Protein AF-A0A7J6RE70-F1 (afdb_monomer_lite)

Foldseek 3Di:
DPDDDDDPVVVVVVVVVDDPPVPDDDPLLVVLVVLLVLLLVQLLQVLLCVLPVDDGDRPDPVLVVLLVVVVPDPDDDPDPGSNVLSSVLSNCLLVLNLVSNLVSPVPDPSVVVDDPPVSVVSSLSSLVSSLSSVVSVVSNPDPDDDPVVSVVVSD

InterPro domains:
  IPR008905 Eukaryotic translation initiation factor 3 subunit C, N-terminal domain [PF05470] (3-50)
  IPR027516 Eukaryotic translation initiation factor 3 subunit C [PTHR13937] (3-154)

Organism: Perkinsus olseni (NCBI:txid32597)

pLDDT: mean 87.28, std 9.0, range [40.38, 95.81]

Sequence (155 aa):
MRGEEKTPEQEKAERRRRLPYHMHMNLELVETAHMICGVLLEVTQMAYHRATGANSPLVNRVVRRSLELMDRQTFLGPPESGRDSVLFAGKAALSADVDRAVALIQSLKIWDQLPTGVLPLIEEGMRETCLQVALYRSMLTHTSVNSEQLSQHYK

Structure (mmCIF, N/CA/C/O backbone):
data_AF-A0A7J6RE70-F1
#
_entry.id   AF-A0A7J6RE70-F1
#
loop_
_atom_site.group_PDB
_atom_site.id
_atom_site.type_symbol
_atom_site.label_atom_id
_atom_site.label_alt_id
_atom_site.label_comp_id
_atom_site.label_asym_id
_atom_site.label_entity_id
_atom_site.label_seq_id
_atom_site.pdbx_PDB_ins_code
_atom_site.Cartn_x
_atom_site.Cartn_y
_atom_site.Cartn_z
_atom_site.occupancy
_atom_site.B_iso_or_equiv
_atom_site.auth_seq_id
_atom_site.auth_comp_id
_atom_site.auth_asym_id
_atom_site.auth_atom_id
_atom_site.pdbx_PDB_model_num
ATOM 1 N N . MET A 1 1 ? 4.845 19.754 25.966 1.00 40.38 1 MET A N 1
ATOM 2 C CA . MET A 1 1 ? 4.047 19.815 27.207 1.00 40.38 1 MET A CA 1
ATOM 3 C C . MET A 1 1 ? 3.338 18.478 27.351 1.00 40.38 1 MET A C 1
ATOM 5 O O . MET A 1 1 ? 2.504 18.161 26.514 1.00 40.38 1 MET A O 1
ATOM 9 N N . ARG A 1 2 ? 3.782 17.635 28.295 1.00 47.66 2 ARG A N 1
ATOM 10 C CA . ARG A 1 2 ? 3.077 16.395 28.671 1.00 47.66 2 ARG A CA 1
ATOM 11 C C . ARG A 1 2 ? 1.777 16.819 29.359 1.00 47.66 2 ARG A C 1
ATOM 13 O O . ARG A 1 2 ? 1.815 17.774 30.126 1.00 47.66 2 ARG A O 1
ATOM 20 N N . GLY A 1 3 ? 0.668 16.188 28.982 1.00 54.94 3 GLY A N 1
ATOM 21 C CA . GLY A 1 3 ? -0.680 16.616 29.344 1.00 54.94 3 GLY A CA 1
ATOM 22 C C . GLY A 1 3 ? -0.881 16.731 30.849 1.00 54.94 3 GLY A C 1
ATOM 23 O O . GLY A 1 3 ? -0.459 15.854 31.597 1.00 54.94 3 GLY A O 1
ATOM 24 N N . GLU A 1 4 ? -1.533 17.813 31.263 1.00 67.81 4 GLU A N 1
ATOM 25 C CA . GLU A 1 4 ? -2.227 17.853 32.546 1.00 67.81 4 GLU A CA 1
ATOM 26 C C . GLU A 1 4 ? -3.202 16.669 32.586 1.00 67.81 4 GLU A C 1
ATOM 28 O O . GLU A 1 4 ? -3.943 16.432 31.624 1.00 67.81 4 GLU A O 1
ATOM 33 N N . GLU A 1 5 ? -3.153 15.881 33.660 1.00 69.50 5 GLU A N 1
ATOM 34 C CA . GLU A 1 5 ? -4.129 14.820 33.890 1.00 69.50 5 GLU A CA 1
ATOM 35 C C . GLU A 1 5 ? -5.523 15.451 33.913 1.00 69.50 5 GLU A C 1
ATOM 37 O O . GLU A 1 5 ? -5.791 16.388 34.670 1.00 69.50 5 GLU A O 1
ATOM 42 N N . LYS A 1 6 ? -6.399 14.979 33.020 1.00 73.06 6 LYS A N 1
ATOM 43 C CA . LYS A 1 6 ? -7.762 15.496 32.909 1.00 73.06 6 LYS A CA 1
ATOM 44 C C . LYS A 1 6 ? -8.461 15.302 34.245 1.00 73.06 6 LYS A C 1
ATOM 46 O O . LYS A 1 6 ? -8.390 14.234 34.849 1.00 73.06 6 LYS A O 1
ATOM 51 N N . THR A 1 7 ? -9.175 16.325 34.692 1.00 82.25 7 THR A N 1
ATOM 52 C CA . THR A 1 7 ? -9.982 16.191 35.907 1.00 82.25 7 THR A CA 1
ATOM 53 C C . THR A 1 7 ? -11.061 15.113 35.702 1.00 82.25 7 THR A C 1
ATOM 55 O O . THR A 1 7 ? -11.583 14.960 34.592 1.00 82.25 7 THR A O 1
ATOM 58 N N . PRO A 1 8 ? -11.458 14.372 36.752 1.00 81.88 8 PRO A N 1
ATOM 59 C CA . PRO A 1 8 ? -12.441 13.288 36.638 1.00 81.88 8 PRO A CA 1
ATOM 60 C C . PRO A 1 8 ? -13.803 13.760 36.094 1.00 81.88 8 PRO A C 1
ATOM 62 O O . PRO A 1 8 ? -14.548 12.994 35.477 1.00 81.88 8 PRO A O 1
ATOM 65 N N . GLU A 1 9 ? -14.131 15.042 36.272 1.00 83.12 9 GLU A N 1
ATOM 66 C CA . GLU A 1 9 ? -15.322 15.669 35.694 1.00 83.12 9 GLU A CA 1
ATOM 67 C C . GLU A 1 9 ? -15.227 15.822 34.169 1.00 83.12 9 GLU A C 1
ATOM 69 O O . GLU A 1 9 ? -16.205 15.557 33.461 1.00 83.12 9 GLU A O 1
ATOM 74 N N . GLN A 1 10 ? -14.046 16.175 33.648 1.00 83.06 10 GLN A N 1
ATOM 75 C CA . GLN A 1 10 ? -13.787 16.281 32.210 1.00 83.06 10 GLN A CA 1
ATOM 76 C C . GLN A 1 10 ? -13.858 14.910 31.529 1.00 83.06 10 GLN A C 1
ATOM 78 O O . GLN A 1 10 ? -14.496 14.783 30.484 1.00 83.06 10 GLN A O 1
ATOM 83 N N . GLU A 1 11 ? -13.305 13.857 32.137 1.00 84.25 11 GLU A N 1
ATOM 84 C CA . GLU A 1 11 ? -13.402 12.495 31.591 1.00 84.25 11 GLU A CA 1
ATOM 85 C C . GLU A 1 11 ? -14.851 11.988 31.544 1.00 84.25 11 GLU A C 1
ATOM 87 O O . GLU A 1 11 ? -15.286 11.383 30.556 1.00 84.25 11 GLU A O 1
ATOM 92 N N . LYS A 1 12 ? -15.641 12.274 32.588 1.00 86.19 12 LYS A N 1
ATOM 93 C CA . LYS A 1 12 ? -17.065 11.913 32.646 1.00 86.19 12 LYS A CA 1
ATOM 94 C C . LYS A 1 12 ? -17.875 12.657 31.585 1.00 86.19 12 LYS A C 1
ATOM 96 O O . LYS A 1 12 ? -18.776 12.067 30.984 1.00 86.19 12 LYS A O 1
ATOM 101 N N . ALA A 1 13 ? -17.553 13.924 31.329 1.00 86.25 13 ALA A N 1
ATOM 102 C CA . ALA A 1 13 ? -18.167 14.710 30.264 1.00 86.25 13 ALA A CA 1
ATOM 103 C C . ALA A 1 13 ? -17.778 14.202 28.863 1.00 86.25 13 ALA A C 1
ATOM 105 O O . ALA A 1 13 ? -18.651 14.065 28.008 1.00 86.25 13 ALA A O 1
ATOM 106 N N . GLU A 1 14 ? -16.510 13.852 28.626 1.00 86.31 14 GLU A N 1
ATOM 107 C CA . GLU A 1 14 ? -16.053 13.271 27.355 1.00 86.31 14 GLU A CA 1
ATOM 108 C C . GLU A 1 14 ? -16.695 11.911 27.081 1.00 86.31 14 GLU A C 1
ATOM 110 O O . GLU A 1 14 ? -17.146 11.652 25.966 1.00 86.31 14 GLU A O 1
ATOM 115 N N . ARG A 1 15 ? -16.814 11.051 28.100 1.00 84.00 15 ARG A N 1
ATOM 116 C CA . ARG A 1 15 ? -17.464 9.740 27.965 1.00 84.00 15 ARG A CA 1
ATOM 117 C C . ARG A 1 15 ? -18.940 9.862 27.579 1.00 84.00 15 ARG A C 1
ATOM 119 O O . ARG A 1 15 ? -19.418 9.034 26.813 1.00 84.00 15 ARG A O 1
ATOM 126 N N . ARG A 1 16 ? -19.638 10.904 28.051 1.00 86.25 16 ARG A N 1
ATOM 127 C CA . ARG A 1 16 ? -21.031 11.209 27.666 1.00 86.25 16 ARG A CA 1
ATOM 128 C C . ARG A 1 16 ? -21.179 11.671 26.213 1.00 86.25 16 ARG A C 1
ATOM 130 O O . ARG A 1 16 ? -22.273 11.567 25.676 1.00 86.25 16 ARG A O 1
ATOM 137 N N . ARG A 1 17 ? -20.110 12.180 25.586 1.00 89.38 17 ARG A N 1
ATOM 138 C CA . ARG A 1 17 ? -20.100 12.615 24.175 1.00 89.38 17 ARG A CA 1
ATOM 139 C C . ARG A 1 17 ? -19.714 11.499 23.198 1.0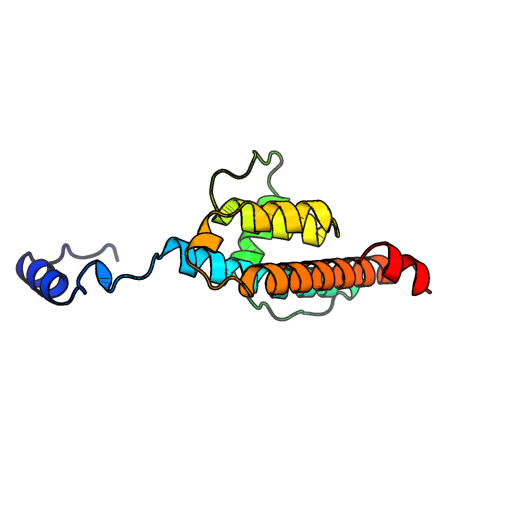0 89.38 17 ARG A C 1
ATOM 141 O O . ARG A 1 17 ? -19.733 11.727 21.993 1.00 89.38 17 ARG A O 1
ATOM 148 N N . ARG A 1 18 ? -19.328 10.318 23.692 1.00 87.62 18 ARG A N 1
ATOM 149 C CA . ARG A 1 18 ? -18.996 9.171 22.837 1.00 87.62 18 ARG A CA 1
ATOM 150 C C . ARG A 1 18 ? -20.267 8.579 22.242 1.00 87.62 18 ARG A C 1
ATOM 152 O O . ARG A 1 18 ? -21.301 8.524 22.904 1.00 87.62 18 ARG A O 1
ATOM 159 N N . LEU A 1 19 ? -20.163 8.122 21.001 1.00 88.06 19 LEU A N 1
ATOM 160 C CA . LEU A 1 19 ? -21.254 7.428 20.337 1.00 88.06 19 LEU A CA 1
ATOM 161 C C . LEU A 1 19 ? -21.461 6.026 20.951 1.00 88.06 19 LEU A C 1
ATOM 163 O O . LEU A 1 19 ? -20.560 5.470 21.584 1.00 88.06 19 LEU A O 1
ATOM 167 N N . PRO A 1 20 ? -22.658 5.442 20.806 1.00 89.56 20 PRO A N 1
ATOM 168 C CA . PRO A 1 20 ? -22.879 4.026 21.072 1.00 89.56 20 PRO A CA 1
ATOM 169 C C . PRO A 1 20 ? -22.079 3.128 20.114 1.00 89.56 20 PRO A C 1
ATOM 171 O O . PRO A 1 20 ? -21.847 3.486 18.962 1.00 89.56 20 PRO A O 1
ATOM 174 N N . TYR A 1 21 ? -21.730 1.913 20.552 1.00 84.25 21 TYR A N 1
ATOM 175 C CA . TYR A 1 21 ? -20.859 1.001 19.790 1.00 84.25 21 TYR A CA 1
ATOM 176 C C . TYR A 1 21 ? -21.360 0.633 18.389 1.00 84.25 21 TYR A C 1
ATOM 178 O O . TYR A 1 21 ? -20.549 0.494 17.483 1.00 84.25 21 TYR A O 1
ATOM 186 N N . HIS A 1 22 ? -22.671 0.514 18.179 1.00 87.62 22 HIS A N 1
ATOM 187 C CA . HIS A 1 22 ? -23.241 0.204 16.861 1.00 87.62 22 HIS A CA 1
ATOM 188 C C . HIS A 1 22 ? -23.150 1.375 15.864 1.00 87.62 22 HIS A C 1
ATOM 190 O O . HIS A 1 22 ? -23.453 1.200 14.691 1.00 87.62 22 HIS A O 1
ATOM 196 N N . MET A 1 23 ? -22.744 2.562 16.324 1.00 86.69 23 MET A N 1
ATOM 197 C CA . MET A 1 23 ? -22.444 3.722 15.480 1.00 86.69 23 MET A CA 1
ATOM 198 C C . MET A 1 23 ? -20.936 3.913 15.271 1.00 86.69 23 MET A C 1
ATOM 200 O O . MET A 1 23 ? -20.527 4.834 14.565 1.00 86.69 23 MET A O 1
ATOM 204 N N . HIS A 1 24 ? -20.093 3.094 15.906 1.00 88.62 24 HIS A N 1
ATOM 205 C CA . HIS A 1 24 ? -18.652 3.175 15.716 1.00 88.62 24 HIS A CA 1
ATOM 206 C C . HIS A 1 24 ? -18.255 2.549 14.383 1.00 88.62 24 HIS A C 1
ATOM 208 O O . HIS A 1 24 ? -18.657 1.436 14.054 1.00 88.62 24 HIS A O 1
ATOM 214 N N . MET A 1 25 ? -17.406 3.257 13.646 1.00 87.00 25 MET A N 1
ATOM 215 C CA . MET A 1 25 ? -16.699 2.703 12.501 1.00 87.00 25 MET A CA 1
ATOM 216 C C . MET A 1 25 ? -15.422 2.015 12.987 1.00 87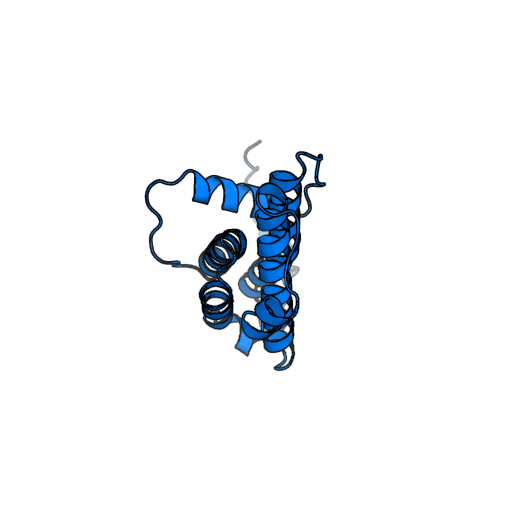.00 25 MET A C 1
ATOM 218 O O . MET A 1 25 ? -14.764 2.503 13.909 1.00 87.00 25 MET A O 1
ATOM 222 N N . ASN A 1 26 ? -15.062 0.892 12.367 1.00 88.62 26 ASN A N 1
ATOM 223 C CA . ASN A 1 26 ? -13.792 0.238 12.647 1.00 88.62 26 ASN A CA 1
ATOM 224 C C . ASN A 1 26 ? -12.632 1.169 12.246 1.00 88.62 26 ASN A C 1
ATOM 226 O O . ASN A 1 26 ? -12.503 1.533 11.079 1.00 88.62 26 ASN A O 1
ATOM 230 N N . LEU A 1 27 ? -11.794 1.570 13.205 1.00 90.06 27 LEU A N 1
ATOM 231 C CA . LEU A 1 27 ? -10.679 2.480 12.931 1.00 90.06 27 LEU A CA 1
ATOM 232 C C . LEU A 1 27 ? -9.603 1.814 12.061 1.00 90.06 27 LEU A C 1
ATOM 234 O O . LEU A 1 27 ? -9.036 2.472 11.194 1.00 90.06 27 LEU A O 1
ATOM 238 N N . GLU A 1 28 ? -9.379 0.509 12.241 1.00 89.19 28 GLU A N 1
ATOM 239 C CA . GLU A 1 28 ? -8.425 -0.264 11.438 1.00 89.19 28 GLU A CA 1
ATOM 240 C C . GLU A 1 28 ? -8.839 -0.295 9.961 1.00 89.19 28 GLU A C 1
ATOM 242 O O . GLU A 1 28 ? -7.992 -0.177 9.076 1.00 89.19 28 GLU A O 1
ATOM 247 N N . LEU A 1 29 ? -10.147 -0.371 9.687 1.00 91.00 29 LEU A N 1
ATOM 248 C CA . LEU A 1 29 ? -10.692 -0.278 8.331 1.00 91.00 29 LEU A CA 1
ATOM 249 C C . LEU A 1 29 ? -10.344 1.073 7.695 1.00 91.00 29 LEU A C 1
ATOM 251 O O . LEU A 1 29 ? -9.839 1.111 6.576 1.00 91.00 29 LEU A O 1
ATOM 255 N N . VAL A 1 30 ? -10.592 2.173 8.411 1.00 92.19 30 VAL A N 1
ATOM 256 C CA . VAL A 1 30 ? -10.340 3.533 7.907 1.00 92.19 30 VAL A CA 1
ATOM 257 C C . VAL A 1 30 ? -8.852 3.760 7.659 1.00 92.19 30 VAL A C 1
ATOM 259 O O . VAL A 1 30 ? -8.476 4.300 6.619 1.00 92.19 30 VAL A O 1
ATOM 262 N N . GLU A 1 31 ? -7.998 3.332 8.587 1.00 91.88 31 GLU A N 1
ATOM 263 C CA . GLU A 1 31 ? -6.548 3.461 8.450 1.00 91.88 31 GLU A CA 1
ATOM 264 C C . GLU A 1 31 ? -6.025 2.633 7.271 1.00 91.88 31 GLU A C 1
ATOM 266 O O . GLU A 1 31 ? -5.283 3.146 6.432 1.00 91.88 31 GLU A O 1
ATOM 271 N N . THR A 1 32 ? -6.467 1.379 7.151 1.00 92.12 32 THR A N 1
ATOM 272 C CA . THR A 1 32 ? -6.058 0.493 6.054 1.00 92.12 32 THR A CA 1
ATOM 273 C C . THR A 1 32 ? -6.527 1.034 4.706 1.00 92.12 32 THR A C 1
ATOM 275 O O . THR A 1 32 ? -5.724 1.128 3.780 1.00 92.12 32 THR A O 1
ATOM 278 N N . ALA A 1 33 ? -7.777 1.495 4.603 1.00 92.56 33 ALA A N 1
ATOM 279 C CA . ALA A 1 33 ? -8.296 2.126 3.391 1.00 92.56 33 ALA A CA 1
ATOM 280 C C . ALA A 1 33 ? -7.503 3.390 3.014 1.00 92.56 33 ALA A C 1
ATOM 282 O O . ALA A 1 33 ? -7.117 3.560 1.857 1.00 92.56 33 ALA A O 1
ATOM 283 N N . HIS A 1 34 ? -7.194 4.249 3.991 1.00 93.00 34 HIS A N 1
ATOM 284 C CA . HIS A 1 34 ? -6.374 5.439 3.765 1.00 93.00 34 HIS A CA 1
ATOM 285 C C . HIS A 1 34 ? -4.985 5.082 3.219 1.00 93.00 34 HIS A C 1
ATOM 287 O O . HIS A 1 34 ? -4.493 5.734 2.296 1.00 93.00 34 HIS A O 1
ATOM 293 N N . MET A 1 35 ? -4.353 4.040 3.760 1.00 93.94 35 MET A N 1
ATOM 294 C CA . MET A 1 35 ? -3.035 3.612 3.302 1.00 93.94 35 MET A CA 1
ATOM 295 C C . MET A 1 35 ? -3.062 2.935 1.940 1.00 93.94 35 MET A C 1
ATOM 297 O O . MET A 1 35 ? -2.128 3.158 1.183 1.00 93.94 35 MET A O 1
ATOM 301 N N . ILE A 1 36 ? -4.102 2.171 1.594 1.00 94.81 36 ILE A N 1
ATOM 302 C CA . ILE A 1 36 ? -4.253 1.593 0.248 1.00 94.81 36 ILE A CA 1
ATOM 303 C C . ILE A 1 36 ? -4.283 2.716 -0.793 1.00 94.81 36 ILE A C 1
ATOM 305 O O . ILE A 1 36 ? -3.474 2.721 -1.721 1.00 94.81 36 ILE A O 1
ATOM 309 N N . CYS A 1 37 ? -5.142 3.722 -0.594 1.00 94.00 37 CYS A N 1
ATOM 310 C CA . CYS A 1 37 ? -5.193 4.897 -1.466 1.00 94.00 37 CYS A CA 1
ATOM 311 C C . CYS A 1 37 ? -3.851 5.644 -1.490 1.00 94.00 37 CYS A C 1
ATOM 313 O O . CYS A 1 37 ? -3.393 6.087 -2.542 1.00 94.00 37 CYS A O 1
ATOM 315 N N . GLY A 1 38 ? -3.202 5.764 -0.329 1.00 95.00 38 GLY A N 1
ATOM 316 C CA . GLY A 1 38 ? -1.875 6.356 -0.217 1.00 95.00 38 GLY A CA 1
ATOM 317 C C . GLY A 1 38 ? -0.811 5.589 -1.004 1.00 95.00 38 GLY A C 1
ATOM 318 O O . GLY A 1 38 ? 0.013 6.221 -1.648 1.00 95.00 38 GLY A O 1
ATOM 319 N N . VAL A 1 39 ? -0.833 4.255 -0.998 1.00 95.12 39 VAL A N 1
ATOM 320 C CA . VAL A 1 39 ? 0.107 3.407 -1.744 1.00 95.12 39 VAL A CA 1
ATOM 321 C C . VAL A 1 39 ? -0.092 3.562 -3.247 1.00 95.12 39 VAL A C 1
ATOM 323 O O . VAL A 1 39 ? 0.888 3.827 -3.938 1.00 95.12 39 VAL A O 1
ATOM 326 N N . LEU A 1 40 ? -1.330 3.474 -3.741 1.00 94.50 40 LEU A N 1
ATOM 327 C CA . LEU A 1 40 ? -1.647 3.636 -5.168 1.00 94.50 40 LEU A CA 1
ATOM 328 C C . LEU A 1 40 ? -1.101 4.957 -5.730 1.00 94.50 40 LEU A C 1
ATOM 330 O O . LEU A 1 40 ? -0.448 4.993 -6.772 1.00 94.50 40 LEU A O 1
ATOM 334 N N . LEU A 1 41 ? -1.316 6.053 -5.000 1.00 93.31 41 LEU A N 1
ATOM 335 C CA . LEU A 1 41 ? -0.873 7.378 -5.428 1.00 93.31 41 LEU A CA 1
ATOM 336 C C . LEU A 1 41 ? 0.621 7.604 -5.200 1.00 93.31 41 LEU A C 1
ATOM 338 O O . LEU A 1 41 ? 1.291 8.184 -6.046 1.00 93.31 41 LEU A O 1
ATOM 342 N N . GLU A 1 42 ? 1.164 7.184 -4.059 1.00 93.31 42 GLU A N 1
ATOM 343 C CA . GLU A 1 42 ? 2.545 7.514 -3.722 1.00 93.31 42 GLU A CA 1
ATOM 344 C C . GLU A 1 42 ? 3.526 6.688 -4.553 1.00 93.31 42 GLU A C 1
ATOM 346 O O . GLU A 1 42 ? 4.493 7.251 -5.053 1.00 93.31 42 GLU A O 1
ATOM 351 N N . VAL A 1 43 ? 3.280 5.387 -4.756 1.00 93.69 43 VAL A N 1
ATOM 352 C CA . VAL A 1 43 ? 4.191 4.471 -5.470 1.00 93.69 43 VAL A CA 1
ATOM 353 C C . VAL A 1 43 ? 4.467 4.935 -6.902 1.00 93.69 43 VAL A C 1
ATOM 355 O O . VAL A 1 43 ? 5.630 4.981 -7.316 1.00 93.69 43 VAL A O 1
ATOM 358 N N . THR A 1 44 ? 3.427 5.333 -7.636 1.00 92.00 44 THR A N 1
ATOM 359 C CA . THR A 1 44 ? 3.546 5.861 -9.006 1.00 92.00 44 THR A CA 1
ATOM 360 C C . THR A 1 44 ? 4.395 7.132 -9.031 1.00 92.00 44 THR A C 1
ATOM 362 O O . THR A 1 44 ? 5.331 7.245 -9.824 1.00 92.00 44 THR A O 1
ATOM 365 N N . GLN A 1 45 ? 4.158 8.042 -8.084 1.00 91.88 45 GLN A N 1
ATOM 366 C CA . GLN A 1 45 ? 4.928 9.273 -7.913 1.00 91.88 45 GLN A CA 1
ATOM 367 C C . GLN A 1 45 ? 6.385 9.012 -7.499 1.00 91.88 45 GLN A C 1
ATOM 369 O O . GLN A 1 45 ? 7.303 9.680 -7.982 1.00 91.88 45 GLN A O 1
ATOM 374 N N . MET A 1 46 ? 6.650 8.014 -6.644 1.00 91.56 46 MET A N 1
ATOM 375 C CA . MET A 1 46 ? 8.024 7.614 -6.309 1.00 91.56 46 MET A CA 1
ATOM 376 C C . MET A 1 46 ? 8.764 7.112 -7.549 1.00 91.56 46 MET A C 1
ATOM 378 O O . MET A 1 46 ? 9.923 7.474 -7.757 1.00 91.56 46 MET A O 1
ATOM 382 N N . ALA A 1 47 ? 8.114 6.275 -8.359 1.00 91.31 47 ALA A N 1
ATOM 383 C CA . ALA A 1 47 ? 8.700 5.726 -9.574 1.00 91.31 47 ALA A CA 1
ATOM 384 C C . ALA A 1 47 ? 8.967 6.817 -10.619 1.00 91.31 47 ALA A C 1
ATOM 386 O O . ALA A 1 47 ? 10.069 6.874 -11.164 1.00 91.31 47 ALA A O 1
ATOM 387 N N . TYR A 1 48 ? 8.020 7.736 -10.822 1.00 90.94 48 TYR A N 1
ATOM 388 C CA . TYR A 1 48 ? 8.190 8.884 -11.710 1.00 90.94 48 TYR A CA 1
ATOM 389 C C . TYR A 1 48 ? 9.371 9.773 -11.293 1.00 90.94 48 TYR A C 1
ATOM 391 O O . TYR A 1 48 ? 10.222 10.105 -12.121 1.00 90.94 48 TYR A O 1
ATOM 399 N N . HIS A 1 49 ? 9.477 10.103 -10.000 1.00 90.44 49 HIS A N 1
ATOM 400 C CA . HIS A 1 49 ? 10.610 10.860 -9.460 1.00 90.44 49 HIS A CA 1
ATOM 401 C C . HIS A 1 49 ? 11.942 10.133 -9.691 1.00 90.44 49 HIS A C 1
ATOM 403 O O . HIS A 1 49 ? 12.933 10.756 -10.063 1.00 90.44 49 HIS A O 1
ATOM 409 N N . ARG A 1 50 ? 11.993 8.810 -9.476 1.00 88.88 50 ARG A N 1
ATOM 410 C CA . ARG A 1 50 ? 13.204 8.001 -9.718 1.00 88.88 50 ARG A CA 1
ATOM 411 C C . ARG A 1 50 ? 13.610 7.993 -11.196 1.00 88.88 50 ARG A C 1
ATOM 413 O O . ARG A 1 50 ? 14.802 7.964 -11.477 1.00 88.88 50 ARG A O 1
ATOM 420 N N . ALA A 1 51 ? 12.645 8.023 -12.113 1.00 88.06 51 ALA A N 1
ATOM 421 C CA . ALA A 1 51 ? 12.896 8.000 -13.551 1.00 88.06 51 ALA A CA 1
ATOM 422 C C . ALA A 1 51 ? 13.311 9.362 -14.129 1.00 88.06 51 ALA A C 1
ATOM 424 O O . ALA A 1 51 ? 14.183 9.432 -14.986 1.00 88.06 51 ALA A O 1
ATOM 425 N N . THR A 1 52 ? 12.689 10.449 -13.675 1.00 87.31 52 THR A N 1
ATOM 426 C CA . THR A 1 52 ? 12.871 11.783 -14.277 1.00 87.31 52 THR A CA 1
ATOM 427 C C . THR A 1 52 ? 13.779 12.708 -13.473 1.00 87.31 52 THR A C 1
ATOM 429 O O . THR A 1 52 ? 14.249 13.712 -14.002 1.00 87.31 52 THR A O 1
ATOM 432 N N . GLY A 1 53 ? 14.003 12.418 -12.188 1.00 83.25 53 GLY A N 1
ATOM 433 C CA . GLY A 1 53 ? 14.677 13.332 -11.263 1.00 83.25 53 GLY A CA 1
ATOM 434 C C . GLY A 1 53 ? 13.883 14.611 -10.967 1.00 83.25 53 GLY A C 1
ATOM 435 O O . GLY A 1 53 ? 14.399 15.507 -10.301 1.00 83.25 53 GLY A O 1
ATOM 436 N N . ALA A 1 54 ? 12.644 14.723 -11.458 1.00 84.69 54 ALA A N 1
ATOM 437 C CA . ALA A 1 54 ? 11.790 15.872 -11.206 1.00 84.69 54 ALA A CA 1
ATOM 438 C C . ALA A 1 54 ? 11.264 15.849 -9.767 1.00 84.69 54 ALA A C 1
ATOM 440 O O . ALA A 1 54 ? 10.933 14.789 -9.231 1.00 84.69 54 ALA A O 1
ATOM 441 N N . ASN A 1 55 ? 11.110 17.032 -9.166 1.00 76.31 55 ASN A N 1
ATOM 442 C CA . ASN A 1 55 ? 10.444 17.173 -7.875 1.00 76.31 55 ASN A CA 1
ATOM 443 C C . ASN A 1 55 ? 8.979 16.740 -8.005 1.00 76.31 55 ASN A C 1
ATOM 445 O O . ASN A 1 55 ? 8.133 17.486 -8.496 1.00 76.31 55 ASN A O 1
ATOM 449 N N . SER A 1 56 ? 8.688 15.525 -7.556 1.00 73.81 56 SER A N 1
ATOM 450 C CA . SER A 1 56 ? 7.329 15.021 -7.438 1.00 73.81 56 SER A CA 1
ATOM 451 C C . SER A 1 56 ? 6.693 15.561 -6.159 1.00 73.81 56 SER A C 1
ATOM 453 O O . SER A 1 56 ? 7.340 15.527 -5.106 1.00 73.81 56 SER A O 1
ATOM 455 N N . PRO A 1 57 ? 5.429 16.014 -6.198 1.00 78.44 57 PRO A N 1
ATOM 456 C CA . PRO A 1 57 ? 4.715 16.367 -4.983 1.00 78.44 57 PRO A CA 1
ATOM 457 C C . PRO A 1 57 ? 4.614 15.147 -4.059 1.00 78.44 57 PRO A C 1
ATOM 459 O O . PRO A 1 57 ? 4.393 14.021 -4.507 1.00 78.44 57 PRO A O 1
ATOM 462 N N . LEU A 1 58 ? 4.791 15.386 -2.761 1.00 83.69 58 LEU A N 1
ATOM 463 C CA . LEU A 1 58 ? 4.551 14.398 -1.715 1.00 83.69 58 LEU A CA 1
ATOM 464 C C . LEU A 1 58 ? 3.040 14.318 -1.471 1.00 83.69 58 LEU A C 1
ATOM 466 O O . LEU A 1 58 ? 2.468 15.276 -0.949 1.00 83.69 58 LEU A O 1
ATOM 470 N N . VAL A 1 59 ? 2.402 13.203 -1.831 1.00 85.62 59 VAL A N 1
ATOM 471 C CA . VAL A 1 59 ? 0.944 13.049 -1.702 1.00 85.62 59 VAL A CA 1
ATOM 472 C C . VAL A 1 59 ? 0.600 12.535 -0.307 1.00 85.62 59 VAL A C 1
ATOM 474 O O . VAL A 1 59 ? -0.175 13.153 0.421 1.00 85.62 59 VAL A O 1
ATOM 477 N N . ASN A 1 60 ? 1.229 11.437 0.110 1.00 88.44 60 ASN A N 1
ATOM 478 C CA . ASN A 1 60 ? 1.050 10.838 1.422 1.00 88.44 60 ASN A CA 1
ATOM 479 C C . ASN A 1 60 ? 2.393 10.678 2.146 1.00 88.44 60 ASN A C 1
ATOM 481 O O . ASN A 1 60 ? 3.153 9.728 1.941 1.00 88.44 60 ASN A O 1
ATOM 485 N N . ARG A 1 61 ? 2.661 11.603 3.077 1.00 89.81 61 ARG A N 1
ATOM 486 C CA . ARG A 1 61 ? 3.897 11.622 3.874 1.00 89.81 61 ARG A CA 1
ATOM 487 C C . ARG A 1 61 ? 4.099 10.360 4.710 1.00 89.81 61 ARG A C 1
ATOM 489 O O . ARG A 1 61 ? 5.245 9.965 4.925 1.00 89.81 61 ARG A O 1
ATOM 496 N N . VAL A 1 62 ? 3.018 9.769 5.219 1.00 90.75 62 VAL A N 1
ATOM 497 C CA . VAL A 1 62 ? 3.092 8.590 6.089 1.00 90.75 62 VAL A CA 1
ATOM 498 C C . VAL A 1 62 ? 3.536 7.388 5.268 1.00 90.75 62 VAL A C 1
ATOM 500 O O . VAL A 1 62 ? 4.533 6.761 5.612 1.00 90.75 62 VAL A O 1
ATOM 503 N N . VAL A 1 63 ? 2.868 7.132 4.141 1.00 92.62 63 VAL A N 1
ATOM 504 C CA . VAL A 1 63 ? 3.200 6.012 3.250 1.00 92.62 63 VAL A CA 1
ATOM 505 C C . VAL A 1 63 ? 4.610 6.159 2.679 1.00 92.62 63 VAL A C 1
ATOM 507 O O . VAL A 1 63 ? 5.396 5.219 2.793 1.00 92.62 63 VAL A O 1
ATOM 510 N N . ARG A 1 64 ? 4.984 7.343 2.166 1.00 91.88 64 ARG A N 1
ATOM 511 C CA . ARG A 1 64 ? 6.344 7.606 1.656 1.00 91.88 64 ARG A CA 1
ATOM 512 C C . ARG A 1 64 ? 7.406 7.269 2.698 1.00 91.88 64 ARG A C 1
ATOM 514 O O . ARG A 1 64 ? 8.327 6.506 2.420 1.00 91.88 64 ARG A O 1
ATOM 521 N N . ARG A 1 65 ? 7.273 7.825 3.907 1.00 92.62 65 ARG A N 1
ATOM 522 C CA . ARG A 1 65 ? 8.248 7.613 4.983 1.00 92.62 65 ARG A CA 1
ATOM 523 C C . ARG A 1 65 ? 8.314 6.140 5.384 1.00 92.62 65 ARG A C 1
ATOM 525 O O . ARG A 1 65 ? 9.408 5.634 5.602 1.00 92.62 65 ARG A O 1
ATOM 532 N N . SER A 1 66 ? 7.177 5.458 5.488 1.00 92.50 66 SER A N 1
ATOM 533 C CA . SER A 1 66 ? 7.142 4.035 5.840 1.00 92.50 66 SER A CA 1
ATOM 534 C C . SER A 1 66 ? 7.829 3.163 4.785 1.00 92.50 66 SER A C 1
ATOM 536 O O . SER A 1 66 ? 8.631 2.305 5.147 1.00 92.50 66 SER A O 1
ATOM 538 N N . LEU A 1 67 ? 7.599 3.424 3.493 1.00 92.44 67 LEU A N 1
ATOM 539 C CA . LEU A 1 67 ? 8.272 2.717 2.397 1.00 92.44 67 LEU A CA 1
ATOM 540 C C . LEU A 1 67 ? 9.788 2.974 2.396 1.00 92.44 67 LEU A C 1
ATOM 542 O O . LEU A 1 67 ? 10.571 2.035 2.285 1.00 92.44 67 LEU A O 1
ATOM 546 N N . GLU A 1 68 ? 10.224 4.219 2.605 1.00 91.19 68 GLU A N 1
ATOM 547 C CA . GLU A 1 68 ? 11.651 4.557 2.726 1.00 91.19 68 GLU A CA 1
ATOM 548 C C . GLU A 1 68 ? 12.323 3.876 3.925 1.00 91.19 68 GLU A C 1
ATOM 550 O O . GLU A 1 68 ? 13.480 3.462 3.840 1.00 91.19 68 GLU A O 1
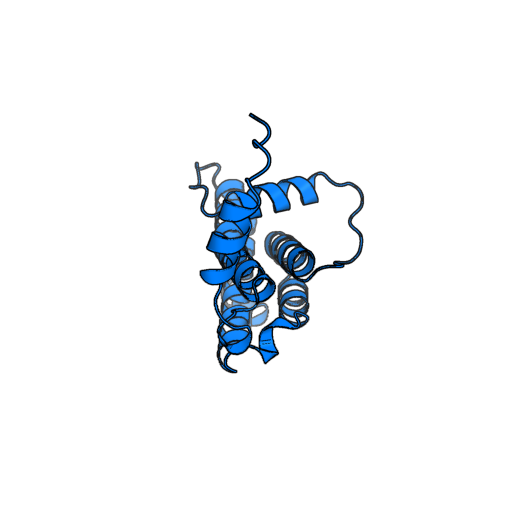ATOM 555 N N . LEU A 1 69 ? 11.617 3.757 5.053 1.00 91.81 69 LEU A N 1
ATOM 556 C CA . LEU A 1 69 ? 12.115 3.041 6.226 1.00 91.81 69 LEU A CA 1
ATOM 557 C C . LEU A 1 69 ? 12.248 1.542 5.943 1.00 91.81 69 LEU A C 1
ATOM 559 O O . LEU A 1 69 ? 13.279 0.963 6.278 1.00 91.81 69 LEU A O 1
ATOM 563 N N . MET A 1 70 ? 11.260 0.934 5.282 1.00 90.12 70 MET A N 1
ATOM 564 C CA . MET A 1 70 ? 11.324 -0.471 4.866 1.00 90.12 70 MET A CA 1
ATOM 565 C C . MET A 1 70 ? 12.442 -0.742 3.854 1.00 90.12 70 MET A C 1
ATOM 567 O O . MET A 1 70 ? 13.005 -1.832 3.847 1.00 90.12 70 MET A O 1
ATOM 571 N N . ASP A 1 71 ? 12.785 0.214 2.992 1.00 87.50 71 ASP A N 1
ATOM 572 C CA . ASP A 1 71 ? 13.916 0.075 2.064 1.00 87.50 71 ASP A CA 1
ATOM 573 C C . ASP A 1 71 ? 15.277 0.114 2.775 1.00 87.50 71 ASP A C 1
ATOM 575 O O . ASP A 1 71 ? 16.231 -0.500 2.304 1.00 87.50 71 ASP A O 1
ATOM 579 N N . ARG A 1 72 ? 15.376 0.788 3.928 1.00 89.25 72 ARG A N 1
ATOM 580 C CA . ARG A 1 72 ? 16.609 0.852 4.735 1.00 89.25 72 ARG A CA 1
ATOM 581 C C . ARG A 1 72 ? 16.800 -0.348 5.662 1.00 89.25 72 ARG A C 1
ATOM 583 O O . ARG A 1 72 ? 17.898 -0.539 6.182 1.00 89.25 72 ARG A O 1
ATOM 590 N N . GLN A 1 73 ? 15.750 -1.122 5.914 1.00 88.56 73 GLN A N 1
ATOM 591 C CA . GLN A 1 73 ? 15.821 -2.297 6.775 1.00 88.56 73 GLN A CA 1
ATOM 592 C C . GLN A 1 73 ? 16.474 -3.468 6.033 1.00 88.56 73 GLN A C 1
ATOM 594 O O . GLN A 1 73 ? 16.056 -3.843 4.941 1.00 88.56 73 GLN A O 1
ATOM 599 N N . THR A 1 74 ? 17.502 -4.062 6.644 1.00 81.56 74 THR A N 1
ATOM 600 C CA . THR A 1 74 ? 18.234 -5.215 6.089 1.00 81.56 74 THR A CA 1
ATOM 601 C C . THR A 1 74 ? 17.436 -6.513 6.164 1.00 81.56 74 THR A C 1
ATOM 603 O O . THR A 1 74 ? 17.628 -7.402 5.339 1.00 81.56 74 THR A O 1
ATOM 606 N N . PHE A 1 75 ? 16.532 -6.616 7.139 1.00 86.31 75 PHE A N 1
ATOM 607 C CA . PHE A 1 75 ? 15.633 -7.744 7.317 1.00 86.31 75 PHE A CA 1
ATOM 608 C C . PHE A 1 75 ? 14.195 -7.248 7.427 1.00 86.31 75 PHE A C 1
ATOM 610 O O . PHE A 1 75 ? 13.892 -6.350 8.211 1.00 86.31 75 PHE A O 1
ATOM 617 N N . LEU A 1 76 ? 13.321 -7.867 6.642 1.00 85.94 76 LEU A N 1
ATOM 618 C CA . LEU A 1 76 ? 11.887 -7.633 6.642 1.00 85.94 76 LEU A CA 1
ATOM 619 C C . LEU A 1 76 ? 11.208 -8.977 6.899 1.00 85.94 76 LEU A C 1
ATOM 621 O O . LEU A 1 76 ? 11.276 -9.872 6.057 1.00 85.94 76 LEU A O 1
ATOM 625 N N . GLY A 1 77 ? 10.599 -9.119 8.078 1.00 88.19 77 GLY A N 1
ATOM 626 C CA . GLY A 1 77 ? 9.767 -10.276 8.411 1.00 88.19 77 GLY A CA 1
ATOM 627 C C . GLY A 1 77 ? 8.473 -10.310 7.584 1.00 88.19 77 GLY A C 1
ATOM 628 O O . GLY A 1 77 ? 8.185 -9.358 6.862 1.00 88.19 77 GLY A O 1
ATOM 629 N N . PRO A 1 78 ? 7.683 -11.393 7.647 1.00 87.31 78 PRO A N 1
ATOM 630 C CA . PRO A 1 78 ? 6.360 -11.414 7.027 1.00 87.31 78 PRO A CA 1
ATOM 631 C C . PRO A 1 78 ? 5.441 -10.344 7.650 1.00 87.31 78 PRO A C 1
ATOM 633 O O . PRO A 1 78 ? 5.651 -9.958 8.800 1.00 87.31 78 PRO A O 1
ATOM 636 N N . PRO A 1 79 ? 4.426 -9.851 6.919 1.00 88.81 79 PRO A N 1
ATOM 637 C CA . PRO A 1 79 ? 3.514 -8.846 7.449 1.00 88.81 79 PRO A CA 1
ATOM 638 C C . PRO A 1 79 ? 2.667 -9.418 8.597 1.00 88.81 79 PRO A C 1
ATOM 640 O O . PRO A 1 79 ? 2.017 -10.450 8.443 1.00 88.81 79 PRO A O 1
ATOM 643 N N . GLU A 1 80 ? 2.663 -8.730 9.740 1.00 85.38 80 GLU A N 1
ATOM 644 C CA . GLU A 1 80 ? 1.920 -9.144 10.944 1.00 85.38 80 GLU A CA 1
ATOM 645 C C . GLU A 1 80 ? 0.597 -8.379 11.104 1.00 85.38 80 GLU A C 1
ATOM 647 O O . GLU A 1 80 ? -0.364 -8.889 11.680 1.00 85.38 80 GLU A O 1
ATOM 652 N N . SER A 1 81 ? 0.533 -7.158 10.564 1.00 88.25 81 SER A N 1
ATOM 653 C CA . SER A 1 81 ? -0.645 -6.289 10.578 1.00 88.25 81 SER A CA 1
ATOM 654 C C . SER A 1 81 ? -1.221 -6.087 9.172 1.00 88.25 81 SER A C 1
ATOM 656 O O . SER A 1 81 ? -0.503 -6.160 8.168 1.00 88.25 81 SER A O 1
ATOM 658 N N . GLY A 1 82 ? -2.514 -5.747 9.087 1.00 85.38 82 GLY A N 1
ATOM 659 C CA . GLY A 1 82 ? -3.128 -5.275 7.842 1.00 85.38 82 GLY A CA 1
ATOM 660 C C . GLY A 1 82 ? -2.399 -4.053 7.276 1.00 85.38 82 GLY A C 1
ATOM 661 O O . GLY A 1 82 ? -2.161 -3.967 6.073 1.00 85.38 82 GLY A O 1
ATOM 662 N N . ARG A 1 83 ? -1.909 -3.170 8.155 1.00 89.75 83 ARG A N 1
ATOM 663 C CA . ARG A 1 83 ? -1.053 -2.048 7.761 1.00 89.75 83 ARG A CA 1
ATOM 664 C C . ARG A 1 83 ? 0.222 -2.498 7.069 1.00 89.75 83 ARG A C 1
ATOM 666 O O . ARG A 1 83 ? 0.577 -1.973 6.016 1.00 89.75 83 ARG A O 1
ATOM 673 N N . ASP A 1 84 ? 0.922 -3.436 7.689 1.00 91.50 84 ASP A N 1
ATOM 674 C CA . ASP A 1 84 ? 2.199 -3.897 7.168 1.00 91.50 84 ASP A CA 1
ATOM 675 C C . ASP A 1 84 ? 1.963 -4.606 5.835 1.00 91.50 84 ASP A C 1
ATOM 677 O O . ASP A 1 84 ? 2.663 -4.327 4.872 1.00 91.50 84 ASP A O 1
ATOM 681 N N . SER A 1 85 ? 0.895 -5.398 5.716 1.00 94.38 85 SER A N 1
ATOM 682 C CA . SER A 1 85 ? 0.491 -6.032 4.452 1.00 94.38 85 SER A CA 1
ATOM 683 C C . SER A 1 85 ? 0.326 -5.016 3.312 1.00 94.38 85 SER A C 1
ATOM 685 O O . SER A 1 85 ? 0.850 -5.236 2.221 1.00 94.38 85 SER A O 1
ATOM 687 N N . VAL A 1 86 ? -0.307 -3.863 3.571 1.00 95.62 86 VAL A N 1
ATOM 688 C CA . VAL A 1 86 ? -0.437 -2.767 2.589 1.00 95.62 86 VAL A CA 1
ATOM 689 C C . VAL A 1 86 ? 0.921 -2.157 2.228 1.00 95.62 86 VAL A C 1
ATOM 691 O O . VAL A 1 86 ? 1.190 -1.891 1.057 1.00 95.62 86 VAL A O 1
ATOM 694 N N . LEU A 1 87 ? 1.813 -1.960 3.200 1.00 94.25 87 LEU A N 1
ATOM 695 C CA . LEU A 1 87 ? 3.156 -1.436 2.930 1.00 94.25 87 LEU A CA 1
ATOM 696 C C . LEU A 1 87 ? 4.027 -2.434 2.148 1.00 94.25 87 LEU A C 1
ATOM 698 O O . LEU A 1 87 ? 4.747 -2.037 1.231 1.00 94.25 87 LEU A O 1
ATOM 702 N N . PHE A 1 88 ? 3.929 -3.731 2.450 1.00 95.06 88 PHE A N 1
ATOM 703 C CA . PHE A 1 88 ? 4.566 -4.796 1.673 1.00 95.06 88 PHE A CA 1
ATOM 704 C C . PHE A 1 88 ? 4.015 -4.853 0.245 1.00 95.06 88 PHE A C 1
ATOM 706 O O . PHE A 1 88 ? 4.800 -5.030 -0.689 1.00 95.06 88 PHE A O 1
ATOM 713 N N . ALA A 1 89 ? 2.709 -4.639 0.057 1.00 95.81 89 ALA A N 1
ATOM 714 C CA . ALA A 1 89 ? 2.108 -4.523 -1.268 1.00 95.81 89 ALA A CA 1
ATOM 715 C C . ALA A 1 89 ? 2.676 -3.316 -2.028 1.00 95.81 89 ALA A C 1
ATOM 717 O O . ALA A 1 89 ? 3.084 -3.453 -3.178 1.00 95.81 89 ALA A O 1
ATOM 718 N N . GLY A 1 90 ? 2.813 -2.160 -1.369 1.00 95.25 90 GLY A N 1
ATOM 719 C CA . GLY A 1 90 ? 3.456 -0.980 -1.953 1.00 95.25 90 GLY A CA 1
ATOM 720 C C . GLY A 1 90 ? 4.920 -1.213 -2.337 1.00 95.25 90 GLY A C 1
ATOM 721 O O . GLY A 1 90 ? 5.364 -0.767 -3.395 1.00 95.25 90 GLY A O 1
ATOM 722 N N . LYS A 1 91 ? 5.671 -1.973 -1.531 1.00 94.25 91 LYS A N 1
ATOM 723 C CA . LYS A 1 91 ? 7.046 -2.371 -1.863 1.00 94.25 91 LYS A CA 1
ATOM 724 C C . LYS A 1 91 ? 7.101 -3.310 -3.073 1.00 94.25 91 LYS A C 1
ATOM 726 O O . LYS A 1 91 ? 7.919 -3.090 -3.962 1.00 94.25 91 LYS A O 1
ATOM 731 N N . ALA A 1 92 ? 6.223 -4.312 -3.138 1.00 94.44 92 ALA A N 1
ATOM 732 C CA . ALA A 1 92 ? 6.101 -5.194 -4.302 1.00 94.44 92 ALA A CA 1
ATOM 733 C C . ALA A 1 92 ? 5.733 -4.403 -5.572 1.00 94.44 92 ALA A C 1
ATOM 735 O O . ALA A 1 92 ? 6.349 -4.584 -6.623 1.00 94.44 92 ALA A O 1
ATOM 736 N N . ALA A 1 93 ? 4.826 -3.434 -5.444 1.00 94.88 93 ALA A N 1
ATOM 737 C CA . ALA A 1 93 ? 4.426 -2.554 -6.532 1.00 94.88 93 ALA A CA 1
ATOM 738 C C . ALA A 1 93 ? 5.566 -1.660 -7.043 1.00 94.88 93 ALA A C 1
ATOM 740 O O . ALA A 1 93 ? 5.722 -1.505 -8.251 1.00 94.88 93 ALA A O 1
ATOM 741 N N . LEU A 1 94 ? 6.428 -1.139 -6.158 1.00 93.00 94 LEU A N 1
ATOM 742 C CA . LEU A 1 94 ? 7.654 -0.424 -6.554 1.00 93.00 94 LEU A CA 1
ATOM 743 C C . LEU A 1 94 ? 8.631 -1.308 -7.346 1.00 93.00 94 LEU A C 1
ATOM 745 O O . LEU A 1 94 ? 9.401 -0.803 -8.165 1.00 93.00 94 LEU A O 1
ATOM 749 N N . SER A 1 95 ? 8.610 -2.620 -7.111 1.00 91.44 95 SER A N 1
ATOM 750 C CA . SER A 1 95 ? 9.355 -3.608 -7.897 1.00 91.44 95 SER A CA 1
ATOM 751 C C . SER A 1 95 ? 8.629 -4.041 -9.180 1.00 91.44 95 SER A C 1
ATOM 753 O O . SER A 1 95 ? 9.226 -4.764 -9.981 1.00 91.44 95 SER A O 1
ATOM 755 N N . ALA A 1 96 ? 7.416 -3.532 -9.420 1.00 91.31 96 ALA A N 1
ATOM 756 C CA . ALA A 1 96 ? 6.494 -3.911 -10.491 1.00 91.31 96 ALA A CA 1
ATOM 757 C C . ALA A 1 96 ? 6.026 -5.381 -10.444 1.00 91.31 96 ALA A C 1
ATOM 759 O O . ALA A 1 96 ? 5.698 -5.957 -11.479 1.00 91.31 96 ALA A O 1
ATOM 760 N N . ASP A 1 97 ? 5.992 -5.978 -9.250 1.00 93.25 97 ASP A N 1
ATOM 761 C CA . ASP A 1 97 ? 5.463 -7.323 -9.004 1.00 93.25 97 ASP A CA 1
ATOM 762 C C . ASP A 1 97 ? 3.957 -7.232 -8.700 1.00 93.25 97 ASP A C 1
ATOM 764 O O . ASP A 1 97 ? 3.542 -6.896 -7.587 1.00 93.25 97 ASP A O 1
ATOM 768 N N . VAL A 1 98 ? 3.145 -7.460 -9.736 1.00 92.38 98 VAL A N 1
ATOM 769 C CA . VAL A 1 98 ? 1.681 -7.334 -9.686 1.00 92.38 98 VAL A CA 1
ATOM 770 C C . VAL A 1 98 ? 1.068 -8.430 -8.829 1.00 92.38 98 VAL A C 1
ATOM 772 O O . VAL A 1 98 ? 0.280 -8.129 -7.935 1.00 92.38 98 VAL A O 1
ATOM 775 N N . ASP A 1 99 ? 1.445 -9.683 -9.082 1.00 93.25 99 ASP A N 1
ATOM 776 C CA . ASP A 1 99 ? 0.834 -10.850 -8.448 1.00 93.25 99 ASP A CA 1
ATOM 777 C C . ASP A 1 99 ? 1.016 -10.794 -6.935 1.00 93.25 99 ASP A C 1
ATOM 779 O O . ASP A 1 99 ? 0.065 -10.974 -6.171 1.00 93.25 99 ASP A O 1
ATOM 783 N N . ARG A 1 100 ? 2.227 -10.448 -6.483 1.00 94.06 100 ARG A N 1
ATOM 784 C CA . ARG A 1 100 ? 2.507 -10.304 -5.057 1.00 94.06 100 ARG A CA 1
ATOM 785 C C . ARG A 1 100 ? 1.774 -9.118 -4.440 1.00 94.06 100 ARG A C 1
ATOM 787 O O . ARG A 1 100 ? 1.284 -9.240 -3.317 1.00 94.06 100 ARG A O 1
ATOM 794 N N . ALA A 1 101 ? 1.708 -7.979 -5.131 1.00 94.50 101 ALA A N 1
ATOM 795 C CA . ALA A 1 101 ? 1.004 -6.803 -4.624 1.00 94.50 101 ALA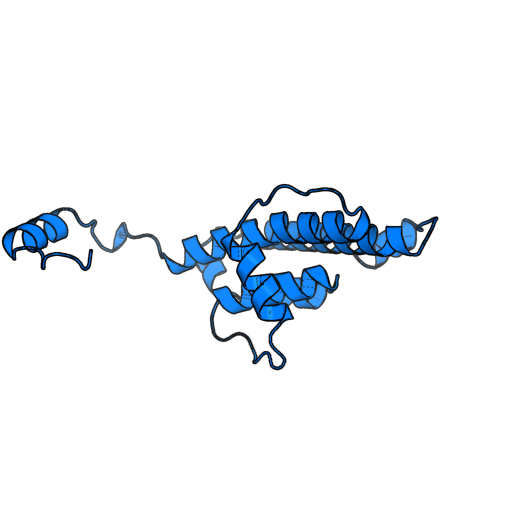 A CA 1
ATOM 796 C C . ALA A 1 101 ? -0.499 -7.079 -4.463 1.00 94.50 101 ALA A C 1
ATOM 798 O O . ALA A 1 101 ? -1.061 -6.806 -3.403 1.00 94.50 101 ALA A O 1
ATOM 799 N N . VAL A 1 102 ? -1.130 -7.681 -5.474 1.00 94.81 102 VAL A N 1
ATOM 800 C CA . VAL A 1 102 ? -2.554 -8.038 -5.456 1.00 94.81 102 VAL A CA 1
ATOM 801 C C . VAL A 1 102 ? -2.844 -9.089 -4.385 1.00 94.81 102 VAL A C 1
ATOM 803 O O . VAL A 1 102 ? -3.754 -8.888 -3.584 1.00 94.81 102 VAL A O 1
ATOM 806 N N . ALA A 1 103 ? -2.034 -10.148 -4.281 1.00 94.75 103 ALA A N 1
ATOM 807 C CA . ALA A 1 103 ? -2.224 -11.193 -3.273 1.00 94.75 103 ALA A CA 1
ATOM 808 C C . ALA A 1 103 ? -2.164 -10.647 -1.833 1.00 94.75 103 ALA A C 1
ATOM 810 O O . ALA A 1 103 ? -2.958 -11.037 -0.975 1.00 94.75 103 ALA A O 1
ATOM 811 N N . LEU A 1 104 ? -1.250 -9.708 -1.558 1.00 94.56 104 LEU A N 1
ATOM 812 C CA . LEU A 1 104 ? -1.143 -9.064 -0.245 1.00 94.56 104 LEU A CA 1
ATOM 813 C C . LEU A 1 104 ? -2.368 -8.200 0.079 1.00 94.56 104 LEU A C 1
ATOM 815 O O . LEU A 1 104 ? -2.852 -8.238 1.208 1.00 94.56 104 LEU A O 1
ATOM 819 N N . ILE A 1 105 ? -2.902 -7.467 -0.900 1.00 94.44 105 ILE A N 1
ATOM 820 C CA . ILE A 1 105 ? -4.125 -6.669 -0.737 1.00 94.44 105 ILE A CA 1
ATOM 821 C C . ILE A 1 105 ? -5.351 -7.575 -0.537 1.00 94.44 105 ILE A C 1
ATOM 823 O O . ILE A 1 105 ? -6.140 -7.345 0.379 1.00 94.44 105 ILE A O 1
ATOM 827 N N . GLN A 1 106 ? -5.478 -8.655 -1.309 1.00 93.25 106 GLN A N 1
ATOM 828 C CA . GLN A 1 106 ? -6.554 -9.642 -1.162 1.00 93.25 106 GLN A CA 1
ATOM 829 C C . GLN A 1 106 ? -6.545 -10.328 0.212 1.00 93.25 106 GLN A C 1
ATOM 831 O O . GLN A 1 106 ? -7.604 -10.641 0.747 1.00 93.25 106 GLN A O 1
ATOM 836 N N . SER A 1 107 ? -5.366 -10.518 0.817 1.00 92.75 107 SER A N 1
ATOM 837 C CA . SER A 1 107 ? -5.226 -11.180 2.123 1.00 92.75 107 SER A CA 1
ATOM 838 C C . SER A 1 107 ? -5.797 -10.391 3.314 1.00 92.75 107 SER A C 1
ATOM 840 O O . SER A 1 107 ? -5.919 -10.931 4.417 1.00 92.75 107 SER A O 1
ATOM 842 N N . LEU A 1 108 ? -6.145 -9.113 3.122 1.00 92.44 108 LEU A N 1
ATOM 843 C CA . LEU A 1 108 ? -6.669 -8.263 4.186 1.00 92.44 108 LEU A CA 1
ATOM 844 C C . LEU A 1 108 ? -8.069 -8.714 4.625 1.00 92.44 108 LEU A C 1
ATOM 846 O O . LEU A 1 108 ? -8.936 -9.010 3.816 1.00 92.44 108 LEU A O 1
ATOM 850 N N . LYS A 1 109 ? -8.342 -8.673 5.931 1.00 89.12 109 LYS A N 1
ATOM 851 C CA . LYS A 1 109 ? -9.657 -9.047 6.494 1.00 89.12 109 LYS A CA 1
ATOM 852 C C . LYS A 1 109 ? -10.711 -7.936 6.407 1.00 89.12 109 LYS A C 1
ATOM 854 O O . LYS A 1 109 ? -11.840 -8.110 6.848 1.00 89.12 109 LYS A O 1
ATOM 859 N N . ILE A 1 110 ? -10.341 -6.767 5.882 1.00 90.06 110 ILE A N 1
ATOM 860 C CA . ILE A 1 110 ? -11.208 -5.581 5.863 1.00 90.06 110 ILE A CA 1
ATOM 861 C C . ILE A 1 110 ? -12.339 -5.677 4.830 1.00 90.06 110 ILE A C 1
ATOM 863 O O . ILE A 1 110 ? -13.310 -4.927 4.918 1.00 90.06 110 ILE A O 1
ATOM 867 N N . TRP A 1 111 ? -12.220 -6.588 3.859 1.00 90.94 111 TRP A N 1
ATOM 868 C CA . TRP A 1 111 ? -13.148 -6.698 2.733 1.00 90.94 111 TRP A CA 1
ATOM 869 C C . TRP A 1 111 ? -14.555 -7.116 3.157 1.00 90.94 111 TRP A C 1
ATOM 871 O O . TRP A 1 111 ? -15.516 -6.642 2.564 1.00 90.94 111 TRP A O 1
ATOM 881 N N . ASP A 1 112 ? -14.688 -7.890 4.238 1.00 89.19 112 ASP A N 1
ATOM 882 C CA . ASP A 1 112 ? -15.988 -8.312 4.780 1.00 89.19 112 ASP A CA 1
ATOM 883 C C . ASP A 1 112 ? -16.840 -7.130 5.278 1.00 89.19 112 ASP A C 1
ATOM 885 O O . ASP A 1 112 ? -18.061 -7.226 5.381 1.00 89.19 112 ASP A O 1
ATOM 889 N N . GLN A 1 113 ? -16.196 -6.005 5.608 1.00 88.44 113 GLN A N 1
ATOM 890 C CA . GLN A 1 113 ? -16.852 -4.783 6.087 1.00 88.44 113 GLN A CA 1
ATOM 891 C C . GLN A 1 113 ? -17.191 -3.809 4.948 1.00 88.44 113 GLN A C 1
ATOM 893 O O . GLN A 1 113 ? -17.822 -2.778 5.194 1.00 88.44 113 GLN A O 1
ATOM 898 N N . LEU A 1 114 ? -16.766 -4.107 3.717 1.00 88.50 114 LEU A N 1
ATOM 899 C CA . LEU A 1 114 ? -16.921 -3.251 2.545 1.00 88.50 114 LEU A CA 1
ATOM 900 C C . LEU A 1 114 ? -17.895 -3.861 1.522 1.00 88.50 114 LEU A C 1
ATOM 902 O O . LEU A 1 114 ? -18.126 -5.069 1.508 1.00 88.50 114 LEU A O 1
ATOM 906 N N . PRO A 1 115 ? -18.473 -3.043 0.626 1.00 90.69 115 PRO A N 1
ATOM 907 C CA . PRO A 1 115 ? -19.257 -3.552 -0.494 1.00 90.69 115 PRO A CA 1
ATOM 908 C C . PRO A 1 115 ? -18.421 -4.437 -1.433 1.00 90.69 115 PRO A C 1
ATOM 910 O O . PRO A 1 115 ? -17.247 -4.163 -1.687 1.00 90.69 115 PRO A O 1
ATOM 913 N N . THR A 1 116 ? -19.057 -5.441 -2.038 1.00 88.88 116 THR A N 1
ATOM 914 C CA . THR A 1 116 ? -18.405 -6.461 -2.885 1.00 88.88 116 THR A CA 1
ATOM 915 C C . THR A 1 116 ? -17.688 -5.911 -4.124 1.00 88.88 116 THR A C 1
ATOM 917 O O . THR A 1 116 ? -16.776 -6.553 -4.633 1.00 88.88 116 THR A O 1
ATOM 920 N N . GLY A 1 117 ? -18.058 -4.723 -4.609 1.00 90.19 117 GLY A N 1
ATOM 921 C CA . GLY A 1 117 ? -17.438 -4.098 -5.784 1.00 90.19 117 GLY A CA 1
ATOM 922 C C . GLY A 1 117 ? -16.108 -3.381 -5.521 1.00 90.19 117 GLY A C 1
ATOM 923 O O . GLY A 1 117 ? -15.445 -2.984 -6.474 1.00 90.19 117 GLY A O 1
ATOM 924 N N . VAL A 1 118 ? -15.707 -3.195 -4.258 1.00 93.12 118 VAL A N 1
ATOM 925 C CA . VAL A 1 118 ? -14.513 -2.394 -3.929 1.00 93.12 118 VAL A CA 1
ATOM 926 C C . VAL A 1 118 ? -13.220 -3.159 -4.198 1.00 93.12 118 VAL A C 1
ATOM 928 O O . VAL A 1 118 ? -12.282 -2.582 -4.739 1.00 93.12 118 VAL A O 1
ATOM 931 N N . LEU A 1 119 ? -13.160 -4.448 -3.852 1.00 92.81 119 LEU A N 1
ATOM 932 C CA . LEU A 1 119 ? -11.944 -5.244 -4.031 1.00 92.81 119 LEU A CA 1
ATOM 933 C C . LEU A 1 119 ? -11.504 -5.311 -5.511 1.00 92.81 119 LEU A C 1
ATOM 935 O O . LEU A 1 119 ? -10.365 -4.931 -5.777 1.00 92.81 119 LEU A O 1
ATOM 939 N N . PRO A 1 120 ? -12.376 -5.655 -6.484 1.00 94.06 120 PRO A N 1
ATOM 940 C CA . PRO A 1 120 ? -12.001 -5.653 -7.902 1.00 94.06 120 PRO A CA 1
ATOM 941 C C . PRO A 1 120 ? -11.465 -4.302 -8.399 1.00 94.06 120 PRO A C 1
ATOM 943 O O . PRO A 1 120 ? -10.501 -4.266 -9.159 1.00 94.06 120 PRO A O 1
ATOM 946 N N . LEU A 1 121 ? -12.046 -3.191 -7.929 1.00 94.31 121 LEU A N 1
ATOM 947 C CA . LEU A 1 121 ? -11.609 -1.841 -8.294 1.00 94.31 121 LEU A CA 1
ATOM 948 C C . LEU A 1 121 ? -10.188 -1.541 -7.791 1.00 94.31 121 LEU A C 1
ATOM 950 O O . LEU A 1 121 ? -9.381 -0.942 -8.499 1.00 94.31 121 LEU A O 1
ATOM 954 N N . ILE A 1 122 ? -9.868 -1.954 -6.562 1.00 94.50 122 ILE A N 1
ATOM 955 C CA . ILE A 1 122 ? -8.527 -1.771 -5.992 1.00 94.50 122 ILE A CA 1
ATOM 956 C C . ILE A 1 122 ? -7.506 -2.684 -6.677 1.00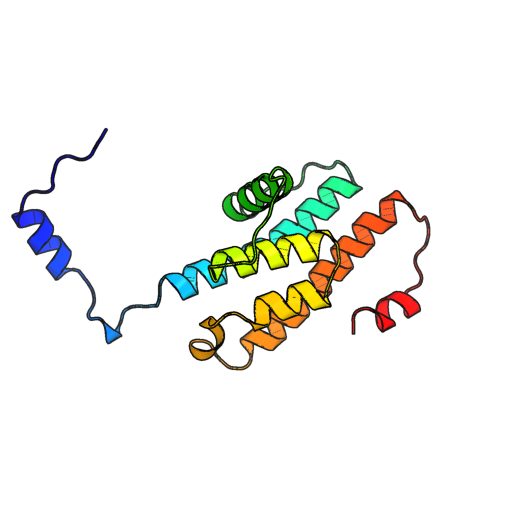 94.50 122 ILE A C 1
ATOM 958 O O . ILE A 1 122 ? -6.364 -2.271 -6.878 1.00 94.50 122 ILE A O 1
ATOM 962 N N . GLU A 1 123 ? -7.896 -3.902 -7.055 1.00 94.19 123 GLU A N 1
ATOM 963 C CA . GLU A 1 123 ? -7.031 -4.802 -7.821 1.00 94.19 123 GLU A CA 1
ATOM 964 C C . GLU A 1 123 ? -6.648 -4.198 -9.171 1.00 94.19 123 GLU A C 1
ATOM 966 O O . GLU A 1 123 ? -5.466 -4.164 -9.508 1.00 94.19 123 GLU A O 1
ATOM 971 N N . GLU A 1 124 ? -7.626 -3.679 -9.915 1.00 93.94 124 GLU A N 1
ATOM 972 C CA . GLU A 1 124 ? -7.389 -2.971 -11.174 1.00 93.94 124 GLU A CA 1
ATOM 973 C C . GLU A 1 124 ? -6.470 -1.761 -10.964 1.00 93.94 124 GLU A C 1
ATOM 975 O O . GLU A 1 124 ? -5.434 -1.657 -11.623 1.00 93.94 124 GLU A O 1
ATOM 980 N N . GLY A 1 125 ? -6.747 -0.930 -9.954 1.00 94.38 125 GLY A N 1
ATOM 981 C CA . GLY A 1 125 ? -5.887 0.203 -9.605 1.00 94.38 125 GLY A CA 1
ATOM 982 C C . GLY A 1 125 ? -4.447 -0.201 -9.255 1.00 94.38 125 GLY A C 1
ATOM 983 O O . GLY A 1 125 ? -3.496 0.507 -9.609 1.00 94.38 125 GLY A O 1
ATOM 984 N N . MET A 1 126 ? -4.246 -1.352 -8.600 1.00 94.81 126 MET A N 1
ATOM 985 C CA . MET A 1 126 ? -2.898 -1.870 -8.350 1.00 94.81 126 MET A CA 1
ATOM 986 C C . MET A 1 126 ? -2.219 -2.355 -9.630 1.00 94.81 126 MET A C 1
ATOM 988 O O . MET A 1 126 ? -1.033 -2.074 -9.815 1.00 94.81 126 MET A O 1
ATOM 992 N N . ARG A 1 127 ? -2.935 -3.051 -10.522 1.00 93.19 127 ARG A N 1
ATOM 993 C CA . ARG A 1 127 ? -2.384 -3.473 -11.822 1.00 93.19 127 ARG A CA 1
ATOM 994 C C . ARG A 1 127 ? -1.916 -2.263 -12.629 1.00 93.19 127 ARG A C 1
ATOM 996 O O . ARG A 1 127 ? -0.777 -2.253 -13.099 1.00 93.19 127 ARG A O 1
ATOM 1003 N N . GLU A 1 128 ? -2.742 -1.220 -12.710 1.00 93.19 128 GLU A N 1
ATOM 1004 C CA . GLU A 1 128 ? -2.405 0.037 -13.387 1.00 93.19 128 GLU A CA 1
ATOM 1005 C C . GLU A 1 128 ? -1.177 0.711 -12.769 1.00 93.19 128 GLU A C 1
ATOM 1007 O O . GLU A 1 128 ? -0.255 1.119 -13.477 1.00 93.19 128 GLU A O 1
ATOM 1012 N N . THR A 1 129 ? -1.126 0.778 -11.438 1.00 94.38 129 THR A N 1
ATOM 1013 C CA . THR A 1 129 ? -0.001 1.359 -10.699 1.00 94.38 129 THR A CA 1
ATOM 1014 C C . THR A 1 129 ? 1.301 0.608 -10.992 1.00 94.38 129 THR A C 1
ATOM 1016 O O . THR A 1 129 ? 2.317 1.221 -11.323 1.00 94.38 129 THR A O 1
ATOM 1019 N N . CYS A 1 130 ? 1.285 -0.723 -10.925 1.00 93.81 130 CYS A N 1
ATOM 1020 C CA . CYS A 1 130 ? 2.447 -1.554 -11.233 1.00 93.81 130 CYS A CA 1
ATOM 1021 C C . CYS A 1 130 ? 2.893 -1.415 -12.698 1.00 93.81 130 CYS A C 1
ATOM 1023 O O . CYS A 1 130 ? 4.096 -1.383 -12.966 1.00 93.81 130 CYS A O 1
ATOM 1025 N N . LEU A 1 131 ? 1.948 -1.293 -13.637 1.00 91.62 131 LEU A N 1
ATOM 1026 C CA . LEU A 1 131 ? 2.240 -1.031 -15.047 1.00 91.62 131 LEU A CA 1
ATOM 1027 C C . LEU A 1 131 ? 2.935 0.325 -15.223 1.00 91.62 131 LEU A C 1
ATOM 1029 O O . LEU A 1 131 ? 3.974 0.407 -15.878 1.00 91.62 131 LEU A O 1
ATOM 1033 N N . GLN A 1 132 ? 2.413 1.386 -14.603 1.00 91.62 132 GLN A N 1
ATOM 1034 C CA . GLN A 1 132 ? 3.030 2.715 -14.642 1.00 91.62 132 GLN A CA 1
ATOM 1035 C C . GLN A 1 132 ? 4.452 2.695 -14.071 1.00 91.62 132 GLN A C 1
ATOM 1037 O O . GLN A 1 132 ? 5.373 3.237 -14.681 1.00 91.62 132 GLN A O 1
ATOM 1042 N N . VAL A 1 133 ? 4.662 2.018 -12.939 1.00 92.81 133 VAL A N 1
ATOM 1043 C CA . VAL A 1 133 ? 5.994 1.849 -12.338 1.00 92.81 133 VAL A CA 1
ATOM 1044 C C . VAL A 1 133 ? 6.944 1.123 -13.291 1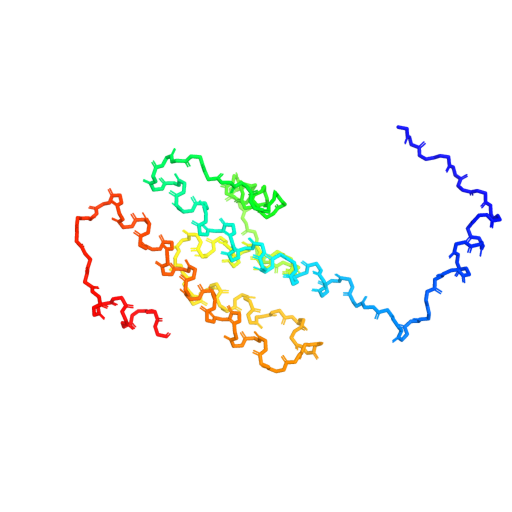.00 92.81 133 VAL A C 1
ATOM 1046 O O . VAL A 1 133 ? 8.088 1.553 -13.458 1.00 92.81 133 VAL A O 1
ATOM 1049 N N . ALA A 1 134 ? 6.487 0.047 -13.937 1.00 90.75 134 ALA A N 1
ATOM 1050 C CA . ALA A 1 134 ? 7.287 -0.682 -14.914 1.00 90.75 134 ALA A CA 1
ATOM 1051 C C . ALA A 1 134 ? 7.686 0.203 -16.099 1.00 90.75 134 ALA A C 1
ATOM 1053 O O . ALA A 1 134 ? 8.855 0.201 -16.492 1.00 90.75 134 ALA A O 1
ATOM 1054 N N . LEU A 1 135 ? 6.750 1.005 -16.613 1.00 89.88 135 LEU A N 1
ATOM 1055 C CA . LEU A 1 135 ? 7.005 1.959 -17.689 1.00 89.88 135 LEU A CA 1
ATOM 1056 C C . LEU A 1 135 ? 8.035 3.010 -17.270 1.00 89.88 135 LEU A C 1
ATOM 1058 O O . LEU A 1 135 ? 9.047 3.157 -17.953 1.00 89.88 135 LEU A O 1
ATOM 1062 N N . TYR A 1 136 ? 7.856 3.670 -16.123 1.00 90.62 136 TYR A N 1
ATOM 1063 C CA . TYR A 1 136 ? 8.819 4.656 -15.620 1.00 90.62 136 TYR A CA 1
ATOM 1064 C C . TYR A 1 136 ? 10.209 4.056 -15.402 1.00 90.62 136 TYR A C 1
ATOM 1066 O O . TYR A 1 136 ? 11.216 4.678 -15.733 1.00 90.62 136 TYR A O 1
ATOM 1074 N N . ARG A 1 137 ? 10.292 2.814 -14.917 1.00 87.50 137 ARG A N 1
ATOM 1075 C CA . ARG A 1 137 ? 11.571 2.104 -14.794 1.00 87.50 137 ARG A CA 1
ATOM 1076 C C . ARG A 1 137 ? 12.192 1.806 -16.160 1.00 87.50 137 ARG A C 1
ATOM 1078 O O . ARG A 1 137 ? 13.400 1.963 -16.331 1.00 87.50 137 ARG A O 1
ATOM 1085 N N . SER A 1 138 ? 11.383 1.390 -17.133 1.00 85.38 138 SER A N 1
ATOM 1086 C CA . SER A 1 138 ? 11.849 1.095 -18.492 1.00 85.38 138 SER A CA 1
ATOM 1087 C C . SER A 1 138 ? 12.330 2.342 -19.241 1.00 85.38 138 SER A C 1
ATOM 1089 O O . SER A 1 138 ? 13.293 2.233 -19.992 1.00 85.38 138 SER A O 1
ATOM 1091 N N . MET A 1 139 ? 11.768 3.529 -18.964 1.00 85.38 139 MET A N 1
ATOM 1092 C CA . MET A 1 139 ? 12.195 4.804 -19.569 1.00 85.38 139 MET A CA 1
ATOM 1093 C C . MET A 1 139 ? 13.683 5.110 -19.355 1.00 85.38 139 MET A C 1
ATOM 1095 O O . MET A 1 139 ? 14.303 5.752 -20.195 1.00 85.38 139 MET A O 1
ATOM 1099 N N . LEU A 1 140 ? 14.274 4.638 -18.253 1.00 79.44 140 LEU A N 1
ATOM 1100 C CA . LEU A 1 140 ? 15.699 4.831 -17.964 1.00 79.44 140 LEU A CA 1
ATOM 1101 C C . LEU A 1 140 ? 16.625 3.973 -18.840 1.00 79.44 140 LEU A C 1
ATOM 1103 O O . LEU A 1 140 ? 17.815 4.258 -18.933 1.00 79.44 140 LEU A O 1
ATOM 1107 N N . THR A 1 141 ? 16.110 2.887 -19.419 1.00 80.31 141 THR A N 1
ATOM 1108 C CA . THR A 1 141 ? 16.921 1.823 -20.038 1.00 80.31 141 THR A CA 1
ATOM 1109 C C . THR A 1 141 ? 16.578 1.571 -21.502 1.00 80.31 141 THR A C 1
ATOM 1111 O O . THR A 1 141 ? 17.446 1.145 -22.259 1.00 80.31 141 THR A O 1
ATOM 1114 N N . HIS A 1 142 ? 15.339 1.838 -21.916 1.00 80.31 142 HIS A N 1
ATOM 1115 C CA . HIS A 1 142 ? 14.815 1.495 -23.233 1.00 80.31 142 HIS A CA 1
ATOM 1116 C C . HIS A 1 142 ? 14.255 2.736 -23.934 1.00 80.31 142 HIS A C 1
ATOM 1118 O O . HIS A 1 142 ? 13.573 3.558 -23.329 1.00 80.31 142 HIS A O 1
ATOM 1124 N N . THR A 1 143 ? 14.515 2.850 -25.238 1.00 74.38 143 THR A N 1
ATOM 1125 C CA . THR A 1 143 ? 14.020 3.941 -26.097 1.00 74.38 143 THR A CA 1
ATOM 1126 C C . THR A 1 143 ? 12.680 3.625 -26.766 1.00 74.38 143 THR A C 1
ATOM 1128 O O . THR A 1 143 ? 12.023 4.528 -27.275 1.00 74.38 143 THR A O 1
ATOM 1131 N N . SER A 1 144 ? 12.261 2.355 -26.772 1.00 76.62 144 SER A N 1
ATOM 1132 C CA . SER A 1 144 ? 10.978 1.901 -27.318 1.00 76.62 144 SER A CA 1
ATOM 1133 C C . SER A 1 144 ? 10.413 0.746 -26.491 1.00 76.62 144 SER A C 1
ATOM 1135 O O . SER A 1 144 ? 11.170 -0.015 -25.885 1.00 76.62 144 SER A O 1
ATOM 1137 N N . VAL A 1 145 ? 9.084 0.632 -26.449 1.00 76.31 145 VAL A N 1
ATOM 1138 C CA . VAL A 1 145 ? 8.360 -0.392 -25.683 1.00 76.31 145 VAL A CA 1
ATOM 1139 C C . VAL A 1 145 ? 7.258 -0.988 -26.561 1.00 76.31 145 VAL A C 1
ATOM 1141 O O . VAL A 1 145 ? 6.547 -0.249 -27.240 1.00 76.31 145 VAL A O 1
ATOM 1144 N N . ASN A 1 146 ? 7.121 -2.318 -26.560 1.00 80.44 146 ASN A N 1
ATOM 1145 C CA . ASN A 1 146 ? 6.084 -3.027 -27.312 1.00 80.44 146 ASN A CA 1
ATOM 1146 C C . ASN A 1 146 ? 4.788 -3.134 -26.486 1.00 80.44 146 ASN A C 1
ATOM 1148 O O . ASN A 1 146 ? 4.782 -3.705 -25.394 1.00 80.44 146 ASN A O 1
ATOM 1152 N N . SER A 1 147 ? 3.683 -2.614 -27.023 1.00 75.94 147 SER A N 1
ATOM 1153 C CA . SER A 1 147 ? 2.364 -2.623 -26.381 1.00 75.94 147 SER A CA 1
ATOM 1154 C C . SER A 1 147 ? 1.749 -4.022 -26.250 1.00 75.94 147 SER A C 1
ATOM 1156 O O . SER A 1 147 ? 1.022 -4.276 -25.290 1.00 75.94 147 SER A O 1
ATOM 1158 N N . GLU A 1 148 ? 2.053 -4.951 -27.159 1.00 76.06 148 GLU A N 1
ATOM 1159 C CA . GLU A 1 148 ? 1.475 -6.301 -27.147 1.00 76.06 148 GLU A CA 1
ATOM 1160 C C . GLU A 1 148 ? 1.999 -7.137 -25.974 1.00 76.06 148 GLU A C 1
ATOM 1162 O O . GLU A 1 148 ? 1.233 -7.834 -25.310 1.00 76.06 148 GLU A O 1
ATOM 1167 N N . GLN A 1 149 ? 3.293 -7.019 -25.666 1.00 73.94 149 GLN A N 1
ATOM 1168 C CA . GLN A 1 149 ? 3.912 -7.711 -24.531 1.00 73.94 149 GLN A CA 1
ATOM 1169 C C . GLN A 1 149 ? 3.410 -7.161 -23.188 1.00 73.94 149 GLN A C 1
ATOM 1171 O O . GLN A 1 149 ? 3.164 -7.931 -22.260 1.00 73.94 149 GLN A O 1
ATOM 1176 N N . LEU A 1 150 ? 3.186 -5.844 -23.096 1.00 71.62 150 LEU A N 1
ATOM 1177 C CA . LEU A 1 150 ? 2.602 -5.219 -21.905 1.00 71.62 150 LEU A CA 1
ATOM 1178 C C . LEU A 1 150 ? 1.164 -5.687 -21.660 1.00 71.62 150 LEU A C 1
ATOM 1180 O O . LEU A 1 150 ? 0.808 -6.003 -20.528 1.00 71.62 150 LEU A O 1
ATOM 1184 N N . SER A 1 151 ? 0.355 -5.790 -22.717 1.00 73.81 151 SER A N 1
ATOM 1185 C CA . SER A 1 151 ? -1.027 -6.267 -22.608 1.00 73.81 151 SER A CA 1
ATOM 1186 C C . SER A 1 151 ? -1.118 -7.723 -22.140 1.00 73.81 151 SER A C 1
ATOM 1188 O O . SER A 1 151 ? -2.082 -8.087 -21.475 1.00 73.81 151 SER A O 1
ATOM 1190 N N . GLN A 1 152 ? -0.136 -8.568 -22.462 1.00 72.56 152 GLN A N 1
ATOM 1191 C CA . GLN A 1 152 ? -0.131 -9.965 -22.020 1.00 72.56 152 GLN A CA 1
ATOM 1192 C C . GLN A 1 152 ? 0.251 -10.122 -20.544 1.00 72.56 152 GLN A C 1
ATOM 1194 O O . GLN A 1 152 ? -0.275 -11.011 -19.883 1.00 72.56 152 GLN A O 1
ATOM 1199 N N . HIS A 1 153 ? 1.141 -9.268 -20.032 1.00 69.31 153 HIS A N 1
ATOM 1200 C CA . HIS A 1 153 ? 1.674 -9.382 -18.672 1.00 69.31 153 HIS A CA 1
ATOM 1201 C C . HIS A 1 153 ? 0.826 -8.656 -17.608 1.00 69.31 153 HIS A C 1
ATOM 1203 O O . HIS A 1 153 ? 0.931 -8.974 -16.428 1.00 69.31 153 HIS A O 1
ATOM 1209 N N . TYR A 1 154 ? -0.002 -7.680 -17.997 1.00 64.06 154 TYR A N 1
ATOM 1210 C CA . TYR A 1 154 ? -0.799 -6.854 -17.070 1.00 64.06 154 TYR A CA 1
ATOM 1211 C C . TYR A 1 154 ? -2.322 -7.039 -17.224 1.00 64.06 154 TYR A C 1
ATOM 1213 O O . TYR A 1 154 ? -3.083 -6.115 -16.940 1.00 64.06 154 TYR A O 1
ATOM 1221 N N . LYS A 1 155 ? -2.761 -8.214 -17.693 1.00 56.44 155 LYS A N 1
ATOM 1222 C CA . LYS A 1 155 ? -4.183 -8.589 -17.792 1.00 56.44 155 LYS A CA 1
ATOM 1223 C C . LYS A 1 155 ? -4.832 -8.883 -16.439 1.00 56.44 155 LYS A C 1
ATOM 1225 O O . LYS A 1 155 ? -4.133 -9.369 -15.523 1.00 56.44 155 LYS A O 1
#

Radius of gyration: 19.86 Å; chains: 1; bounding box: 42×31×64 Å

Secondary structure (DSSP, 8-state):
-PPPPPPHHHHHHHHHTSPPGGGPPPHHHHHHHHHHHHHHHHHHHHHHHHHH------S-HHHHHHHHHHHH-S--PPP-SHHHHHHHHHHHHHTT-HHHHHHHHHT-GGGGGS-TTHHHHHHHHHHHHHHHHHHHHHHTT-S---HHHHHHH--